Protein AF-A0A2V7KI27-F1 (afdb_monomer_lite)

Radius of gyration: 34.44 Å; chains: 1; bounding box: 76×23×104 Å

Structure (mmCIF, N/CA/C/O backbone):
data_AF-A0A2V7KI27-F1
#
_entry.id   AF-A0A2V7KI27-F1
#
loop_
_atom_site.group_PDB
_atom_site.id
_atom_site.type_symbol
_atom_site.label_atom_id
_atom_site.label_alt_id
_atom_site.label_comp_id
_atom_site.label_asym_id
_atom_site.label_entity_id
_atom_site.label_seq_id
_atom_site.pdbx_PDB_ins_code
_atom_site.Cartn_x
_atom_site.Cartn_y
_atom_site.Cartn_z
_atom_site.occupancy
_atom_site.B_iso_or_equiv
_atom_site.auth_seq_id
_atom_site.auth_comp_id
_atom_site.auth_asym_id
_atom_site.auth_atom_id
_atom_site.pdbx_PDB_model_num
ATOM 1 N N . TRP A 1 1 ? -15.528 2.387 11.295 1.00 66.75 1 TRP A N 1
ATOM 2 C CA . TRP A 1 1 ? -14.205 1.729 11.313 1.00 66.75 1 TRP A CA 1
ATOM 3 C C . TRP A 1 1 ? -13.891 1.011 10.001 1.00 66.75 1 TRP A C 1
ATOM 5 O O . TRP A 1 1 ? -12.980 1.435 9.301 1.00 66.75 1 TRP A O 1
ATOM 15 N N . GLU A 1 2 ? -14.678 0.011 9.593 1.00 71.31 2 GLU A N 1
ATOM 16 C CA . GLU A 1 2 ? -14.425 -0.770 8.366 1.00 71.31 2 GLU A CA 1
ATOM 17 C C . GLU A 1 2 ? -14.254 0.079 7.100 1.00 71.31 2 GLU A C 1
ATOM 19 O O . GLU A 1 2 ? -13.359 -0.165 6.292 1.00 71.31 2 GLU A O 1
ATOM 24 N N . HIS A 1 3 ? -15.072 1.123 6.935 1.00 73.88 3 HIS A N 1
ATOM 25 C CA . HIS A 1 3 ? -14.919 2.058 5.821 1.00 73.88 3 HIS A CA 1
ATOM 26 C C . HIS A 1 3 ? -13.572 2.792 5.833 1.00 73.88 3 HIS A C 1
ATOM 28 O O . HIS A 1 3 ? -13.009 3.024 4.765 1.00 73.88 3 HIS A O 1
ATOM 34 N N . ALA A 1 4 ? -13.050 3.146 7.011 1.00 68.06 4 ALA A N 1
ATOM 35 C CA . ALA A 1 4 ? -11.758 3.812 7.150 1.00 68.06 4 ALA A CA 1
ATOM 36 C C . ALA A 1 4 ? -10.609 2.855 6.808 1.00 68.06 4 ALA A C 1
ATOM 38 O O . ALA A 1 4 ? -9.759 3.213 5.996 1.00 68.06 4 ALA A O 1
ATOM 39 N N . VAL A 1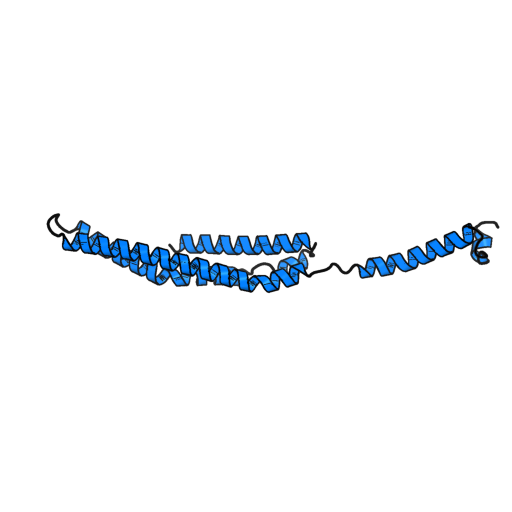 5 ? -10.651 1.620 7.322 1.00 69.06 5 VAL A N 1
ATOM 40 C CA . VAL A 1 5 ? -9.684 0.556 6.996 1.00 69.06 5 VAL A CA 1
ATOM 41 C C . VAL A 1 5 ? -9.681 0.258 5.499 1.00 69.06 5 VAL A C 1
ATOM 43 O O . VAL A 1 5 ? -8.626 0.216 4.874 1.00 69.06 5 VAL A O 1
ATOM 46 N N . ARG A 1 6 ? -10.859 0.131 4.877 1.00 72.75 6 ARG A N 1
ATOM 47 C CA . ARG A 1 6 ? -10.972 -0.116 3.434 1.00 72.75 6 ARG A CA 1
ATOM 48 C C . ARG A 1 6 ? -10.368 1.024 2.612 1.00 72.75 6 ARG A C 1
ATOM 50 O O . ARG A 1 6 ? -9.697 0.776 1.614 1.00 72.75 6 ARG A O 1
ATOM 57 N N . ARG A 1 7 ? -10.582 2.275 3.037 1.00 73.94 7 ARG A N 1
ATOM 58 C CA . ARG A 1 7 ? -10.013 3.461 2.380 1.00 73.94 7 ARG A CA 1
ATOM 59 C C . ARG A 1 7 ? -8.494 3.547 2.584 1.00 73.94 7 ARG A C 1
ATOM 61 O O . ARG A 1 7 ? -7.793 3.938 1.658 1.00 73.94 7 ARG A O 1
ATOM 68 N N . ALA A 1 8 ? -7.992 3.169 3.760 1.00 67.88 8 ALA A N 1
ATOM 69 C CA . ALA A 1 8 ? -6.562 3.093 4.049 1.00 67.88 8 ALA A CA 1
ATOM 70 C C . ALA A 1 8 ? -5.879 1.996 3.218 1.00 67.88 8 ALA A C 1
ATOM 72 O O . ALA A 1 8 ? -4.903 2.284 2.535 1.00 67.88 8 ALA A O 1
ATOM 73 N N . GLY A 1 9 ? -6.449 0.788 3.168 1.00 68.00 9 GLY A N 1
ATOM 74 C CA . GLY A 1 9 ? -5.938 -0.303 2.336 1.00 68.00 9 GLY A CA 1
ATOM 75 C C . GLY A 1 9 ? -5.923 0.031 0.846 1.00 68.00 9 GLY A C 1
ATOM 76 O O . GLY A 1 9 ? -4.953 -0.282 0.162 1.00 68.00 9 GLY A O 1
ATOM 77 N N . ALA A 1 10 ? -6.938 0.749 0.351 1.00 77.38 10 ALA A N 1
ATOM 78 C CA . ALA A 1 10 ? -6.927 1.267 -1.017 1.00 77.38 10 ALA A CA 1
ATOM 79 C C . ALA A 1 10 ? -5.767 2.252 -1.253 1.00 77.38 10 ALA A C 1
ATOM 81 O O . ALA A 1 10 ? -5.048 2.113 -2.235 1.00 77.38 10 ALA A O 1
ATOM 82 N N . ARG A 1 11 ? -5.526 3.194 -0.329 1.00 74.81 11 ARG A N 1
ATOM 83 C CA . ARG A 1 11 ? -4.407 4.148 -0.443 1.00 74.81 11 ARG A CA 1
ATOM 84 C C . ARG A 1 11 ? -3.040 3.471 -0.413 1.00 74.81 11 ARG A C 1
ATOM 86 O O . ARG A 1 11 ? -2.167 3.879 -1.168 1.00 74.81 11 ARG A O 1
ATOM 93 N N . VAL A 1 12 ? -2.855 2.462 0.438 1.00 72.81 12 VAL A N 1
ATOM 94 C CA . VAL A 1 12 ? -1.605 1.686 0.503 1.00 72.81 12 VAL A CA 1
ATOM 95 C C . VAL A 1 12 ? -1.380 0.937 -0.810 1.00 72.81 12 VAL A C 1
ATOM 97 O O . VAL A 1 12 ? -0.301 1.026 -1.388 1.00 72.81 12 VAL A O 1
ATOM 100 N N . ALA A 1 13 ? -2.414 0.274 -1.335 1.00 73.69 13 ALA A N 1
ATOM 101 C CA . ALA A 1 13 ? -2.334 -0.402 -2.626 1.00 73.69 13 ALA A CA 1
ATOM 102 C C . ALA A 1 13 ? -2.009 0.565 -3.779 1.00 73.69 13 ALA A C 1
ATOM 104 O O . ALA A 1 13 ? -1.171 0.255 -4.623 1.00 73.69 13 ALA A O 1
ATOM 105 N N . ASP A 1 14 ? -2.638 1.742 -3.804 1.00 81.88 14 ASP A N 1
ATOM 106 C CA . ASP A 1 14 ? -2.383 2.760 -4.826 1.00 81.88 14 ASP A CA 1
ATOM 107 C C . ASP A 1 14 ? -0.966 3.351 -4.708 1.00 81.88 14 ASP A C 1
ATOM 109 O O . ASP A 1 14 ? -0.329 3.636 -5.724 1.00 81.88 14 ASP A O 1
ATOM 113 N N . ALA A 1 15 ? -0.446 3.510 -3.486 1.00 77.31 15 ALA A N 1
ATOM 114 C CA . ALA A 1 15 ? 0.924 3.958 -3.248 1.00 77.31 15 ALA A CA 1
ATOM 115 C C . ALA A 1 15 ? 1.956 2.936 -3.754 1.00 77.31 15 ALA A C 1
ATOM 117 O O . ALA A 1 15 ? 2.907 3.326 -4.435 1.00 77.31 15 ALA A O 1
ATOM 118 N N . LEU A 1 16 ? 1.732 1.641 -3.502 1.00 73.69 16 LEU A N 1
ATOM 119 C CA . LEU A 1 16 ? 2.579 0.556 -4.011 1.00 73.69 16 LEU A CA 1
ATOM 120 C C . LEU A 1 16 ? 2.547 0.485 -5.547 1.00 73.69 16 LEU A C 1
ATOM 122 O O . LEU A 1 16 ? 3.600 0.466 -6.186 1.00 73.69 16 LEU A O 1
ATOM 126 N N . ASP A 1 17 ? 1.360 0.548 -6.163 1.00 83.69 17 ASP A N 1
ATOM 127 C CA . ASP A 1 17 ? 1.227 0.603 -7.628 1.00 83.69 17 ASP A CA 1
ATOM 128 C C . ASP A 1 17 ? 1.958 1.826 -8.219 1.00 83.69 17 ASP A C 1
ATOM 130 O O . ASP A 1 17 ? 2.570 1.748 -9.295 1.00 83.69 17 ASP A O 1
ATOM 134 N N . ALA A 1 18 ? 1.916 2.972 -7.529 1.00 83.94 18 ALA A N 1
ATOM 135 C CA . ALA A 1 18 ? 2.612 4.186 -7.941 1.00 83.94 18 ALA A CA 1
ATOM 136 C C . ALA A 1 18 ? 4.140 4.046 -7.848 1.00 83.94 18 ALA A C 1
ATOM 138 O O . ALA A 1 18 ? 4.839 4.504 -8.758 1.00 83.94 18 ALA A O 1
ATOM 139 N N . GLU A 1 19 ? 4.656 3.401 -6.801 1.00 79.75 19 GLU A N 1
ATOM 140 C CA . GLU A 1 19 ? 6.084 3.121 -6.617 1.00 79.75 19 GLU A CA 1
ATOM 141 C C . GLU A 1 19 ? 6.601 2.167 -7.702 1.00 79.75 19 GLU A C 1
ATOM 143 O O . GLU A 1 19 ? 7.532 2.518 -8.432 1.00 79.75 19 GLU A O 1
ATOM 148 N N . VAL A 1 20 ? 5.906 1.047 -7.936 1.00 79.06 20 VAL A N 1
ATOM 149 C CA . VAL A 1 20 ? 6.206 0.108 -9.033 1.00 79.06 20 VAL A CA 1
ATOM 150 C C . VAL A 1 20 ? 6.198 0.825 -10.385 1.00 79.06 20 VAL A C 1
ATOM 152 O O . VAL A 1 20 ? 7.118 0.679 -11.196 1.00 79.06 20 VAL A O 1
ATOM 155 N N . THR A 1 21 ? 5.190 1.663 -10.637 1.00 83.88 21 THR A N 1
ATOM 156 C CA . THR A 1 21 ? 5.077 2.419 -11.891 1.00 83.88 21 THR A CA 1
ATOM 157 C C . THR A 1 21 ? 6.197 3.451 -12.051 1.00 83.88 21 THR A C 1
ATOM 159 O O . THR A 1 21 ? 6.668 3.679 -13.172 1.00 83.88 21 THR A O 1
ATOM 162 N N . ARG A 1 22 ? 6.626 4.103 -10.964 1.00 81.56 22 ARG A N 1
ATOM 163 C CA . ARG A 1 22 ? 7.737 5.064 -10.972 1.00 81.56 22 ARG A CA 1
ATOM 164 C C . ARG A 1 22 ? 9.049 4.356 -11.307 1.00 81.56 22 ARG A C 1
ATOM 166 O O . ARG A 1 22 ? 9.721 4.785 -12.248 1.00 81.56 22 ARG A O 1
ATOM 173 N N . THR A 1 23 ? 9.361 3.256 -10.627 1.00 77.12 23 THR A N 1
ATOM 174 C CA . THR A 1 23 ? 10.566 2.449 -10.877 1.00 77.12 23 THR A CA 1
ATOM 175 C C . THR A 1 23 ? 10.581 1.918 -12.310 1.00 77.12 23 THR A C 1
ATOM 177 O O . THR A 1 23 ? 11.562 2.089 -13.033 1.00 77.12 23 THR A O 1
ATOM 180 N N . ALA A 1 24 ? 9.447 1.401 -12.794 1.00 77.62 24 ALA A N 1
ATOM 181 C CA . ALA A 1 24 ? 9.302 0.932 -14.169 1.00 77.62 24 ALA A CA 1
ATOM 182 C C . ALA A 1 24 ? 9.539 2.034 -15.219 1.00 77.62 24 ALA A C 1
ATOM 184 O O . ALA A 1 24 ? 10.123 1.768 -16.271 1.00 77.62 24 ALA A O 1
ATOM 185 N N . ARG A 1 25 ? 9.117 3.282 -14.960 1.00 81.12 25 ARG A N 1
ATOM 186 C CA . ARG A 1 25 ? 9.423 4.419 -15.849 1.00 81.12 25 ARG A CA 1
ATOM 187 C C . ARG A 1 25 ? 10.908 4.756 -15.850 1.00 81.12 25 ARG A C 1
ATOM 189 O O . ARG A 1 25 ? 11.452 5.014 -16.922 1.00 81.12 25 ARG A O 1
ATOM 196 N N . GLN A 1 26 ? 11.549 4.741 -14.683 1.00 80.19 26 GLN A N 1
ATOM 197 C CA . GLN A 1 26 ? 12.970 5.061 -14.542 1.00 80.19 26 GLN A CA 1
ATOM 198 C C . GLN A 1 26 ? 13.845 4.085 -15.330 1.00 80.19 26 GLN A C 1
ATOM 200 O O . GLN A 1 26 ? 14.745 4.512 -16.051 1.00 80.19 26 GLN A O 1
ATOM 205 N N . VAL A 1 27 ? 13.511 2.794 -15.290 1.00 80.75 27 VAL A N 1
ATOM 206 C CA . VAL A 1 27 ? 14.217 1.773 -16.072 1.00 80.75 27 VAL A CA 1
ATOM 207 C C . VAL A 1 27 ? 13.719 1.664 -17.516 1.00 80.75 27 VAL A C 1
ATOM 209 O O . VAL A 1 27 ? 14.290 0.906 -18.279 1.00 80.75 27 VAL A O 1
ATOM 212 N N . ARG A 1 28 ? 12.704 2.432 -17.945 1.00 80.06 28 ARG A N 1
ATOM 213 C CA . ARG A 1 28 ? 12.071 2.348 -19.283 1.00 80.06 28 ARG A CA 1
ATOM 214 C C . ARG A 1 28 ? 11.490 0.961 -19.609 1.00 80.06 28 ARG A C 1
ATOM 216 O O . ARG A 1 28 ? 11.579 0.484 -20.743 1.00 80.06 28 ARG A O 1
ATOM 223 N N . LEU A 1 29 ? 10.855 0.325 -18.627 1.00 77.44 29 LEU A N 1
ATOM 224 C CA . LEU A 1 29 ? 10.245 -0.993 -18.780 1.00 77.44 29 LEU A CA 1
ATOM 225 C C . LEU A 1 29 ? 9.082 -0.969 -19.801 1.00 77.44 29 LEU A C 1
ATOM 227 O O . LEU A 1 29 ? 8.212 -0.092 -19.740 1.00 77.44 29 LEU A O 1
ATOM 231 N N . PRO A 1 30 ? 8.976 -1.960 -20.708 1.00 81.25 30 PRO A N 1
ATOM 232 C CA . PRO A 1 30 ? 7.839 -2.072 -21.618 1.00 81.25 30 PRO A CA 1
ATOM 233 C C . PRO A 1 30 ? 6.498 -2.257 -20.887 1.00 81.25 30 PRO A C 1
ATOM 235 O O . PRO A 1 30 ? 6.371 -3.104 -20.000 1.00 81.25 30 PRO A O 1
ATOM 238 N N . ARG A 1 31 ? 5.444 -1.562 -21.348 1.00 76.81 31 ARG A N 1
ATOM 239 C CA . ARG A 1 31 ? 4.086 -1.595 -20.751 1.00 76.81 31 ARG A CA 1
ATOM 240 C C . ARG A 1 31 ? 3.513 -3.002 -20.545 1.00 76.81 31 ARG A C 1
ATOM 242 O O . ARG A 1 31 ? 2.811 -3.240 -19.568 1.00 76.81 31 ARG A O 1
ATOM 249 N N . ARG A 1 32 ? 3.806 -3.947 -21.447 1.00 78.31 32 ARG A N 1
ATOM 250 C CA . ARG A 1 32 ? 3.336 -5.342 -21.330 1.00 78.31 32 ARG A CA 1
ATOM 251 C C . ARG A 1 32 ? 3.956 -6.082 -20.141 1.00 78.31 32 ARG A C 1
ATOM 253 O O . ARG A 1 32 ? 3.283 -6.926 -19.563 1.00 78.31 32 ARG A O 1
ATOM 260 N N . ARG A 1 33 ? 5.208 -5.771 -19.786 1.00 77.00 33 ARG A N 1
ATOM 261 C CA . ARG A 1 33 ? 5.879 -6.345 -18.610 1.00 77.00 33 ARG A CA 1
ATOM 262 C C . ARG A 1 33 ? 5.421 -5.656 -17.329 1.00 77.00 33 ARG A C 1
ATOM 264 O O . ARG A 1 33 ? 5.121 -6.354 -16.375 1.00 77.00 33 ARG A O 1
ATOM 271 N N . LEU A 1 34 ? 5.233 -4.333 -17.358 1.00 79.38 34 LEU A N 1
ATOM 272 C CA . LEU A 1 34 ? 4.677 -3.578 -16.226 1.00 79.38 34 LEU A CA 1
ATOM 273 C C . LEU A 1 34 ? 3.348 -4.165 -15.728 1.00 79.38 34 LEU A C 1
ATOM 275 O O . LEU A 1 34 ? 3.187 -4.364 -14.535 1.00 79.38 34 LEU A O 1
ATOM 279 N N . ARG A 1 35 ? 2.420 -4.518 -16.632 1.00 77.88 35 ARG A N 1
ATOM 280 C CA . ARG A 1 35 ? 1.114 -5.091 -16.240 1.00 77.88 35 ARG A CA 1
ATOM 281 C C . ARG A 1 35 ? 1.207 -6.384 -15.422 1.00 77.88 35 ARG A C 1
ATOM 283 O O . ARG A 1 35 ? 0.220 -6.729 -14.790 1.00 77.88 35 ARG A O 1
ATOM 290 N N . ARG A 1 36 ? 2.333 -7.104 -15.469 1.00 80.31 36 ARG A N 1
ATOM 291 C CA . ARG A 1 36 ? 2.542 -8.333 -14.689 1.00 80.31 36 ARG A CA 1
ATOM 292 C C . ARG A 1 36 ? 3.031 -8.071 -13.262 1.00 80.31 36 ARG A C 1
ATOM 294 O O . ARG A 1 36 ? 2.937 -8.984 -12.462 1.00 80.31 36 ARG A O 1
ATOM 301 N N . HIS A 1 37 ? 3.524 -6.866 -12.979 1.00 75.94 37 HIS A N 1
ATOM 302 C CA . HIS A 1 37 ? 4.057 -6.466 -11.671 1.00 75.94 37 HIS A CA 1
ATOM 303 C C . HIS A 1 37 ? 3.128 -5.514 -10.902 1.00 75.94 37 HIS A C 1
ATOM 305 O O . HIS A 1 37 ? 3.472 -5.068 -9.817 1.00 75.94 37 HIS A O 1
ATOM 311 N N . LEU A 1 38 ? 1.978 -5.144 -11.477 1.00 80.06 38 LEU A N 1
ATOM 312 C CA . LEU A 1 38 ? 0.970 -4.352 -10.767 1.00 80.06 38 LEU A CA 1
ATOM 313 C C . LEU A 1 38 ? 0.164 -5.248 -9.832 1.00 80.06 38 LEU A C 1
ATOM 315 O O . LEU A 1 38 ? -0.111 -6.400 -10.180 1.00 80.06 38 LEU A O 1
ATOM 319 N N . LEU A 1 39 ? -0.287 -4.689 -8.708 1.00 78.56 39 LEU A N 1
ATOM 320 C CA . LEU A 1 39 ? -1.054 -5.442 -7.725 1.00 78.56 39 LEU A CA 1
ATOM 321 C C . LEU A 1 39 ? -2.378 -5.933 -8.326 1.00 78.56 39 LEU A C 1
ATOM 323 O O . LEU A 1 39 ? -3.196 -5.171 -8.859 1.00 78.56 39 LEU A O 1
ATOM 327 N N . THR A 1 40 ? -2.629 -7.227 -8.184 1.00 82.88 40 THR A N 1
ATOM 328 C CA . THR A 1 40 ? -3.878 -7.879 -8.564 1.00 82.88 40 THR A CA 1
ATOM 329 C C . THR A 1 40 ? -5.013 -7.507 -7.611 1.00 82.88 40 THR A C 1
ATOM 331 O O . THR A 1 40 ? -4.818 -7.148 -6.450 1.00 82.88 40 THR A O 1
ATOM 334 N N . SER A 1 41 ? -6.260 -7.654 -8.071 1.00 77.75 41 SER A N 1
ATOM 335 C CA . SER A 1 41 ? -7.435 -7.395 -7.221 1.00 77.75 41 SER A CA 1
ATOM 336 C C . SER A 1 41 ? -7.498 -8.282 -5.967 1.00 77.75 41 SER A C 1
ATOM 338 O O . SER A 1 41 ? -8.105 -7.891 -4.969 1.00 77.75 41 SER A O 1
ATOM 340 N N . THR A 1 42 ? -6.874 -9.462 -6.018 1.00 77.19 42 THR A N 1
ATOM 341 C CA . THR A 1 42 ? -6.780 -10.397 -4.895 1.00 77.19 42 THR A CA 1
ATOM 342 C C . THR A 1 42 ? -5.778 -9.898 -3.861 1.00 77.19 42 THR A C 1
ATOM 344 O O . THR A 1 42 ? -6.109 -9.866 -2.680 1.00 77.19 42 THR A O 1
ATOM 347 N N . GLU A 1 43 ? -4.606 -9.422 -4.290 1.00 74.75 43 GLU A N 1
ATOM 348 C CA . GLU A 1 43 ? -3.590 -8.841 -3.400 1.00 74.75 43 GLU A CA 1
ATOM 349 C C . GLU A 1 43 ? -4.109 -7.576 -2.715 1.00 74.75 43 GLU A C 1
ATOM 351 O O . GLU A 1 43 ? -4.001 -7.443 -1.499 1.00 74.75 43 GLU A O 1
ATOM 356 N N . LYS A 1 44 ? -4.807 -6.704 -3.454 1.00 78.00 44 LYS A N 1
ATOM 357 C CA . LYS A 1 44 ? -5.461 -5.519 -2.872 1.00 78.00 44 LYS A CA 1
ATOM 358 C C . LYS A 1 44 ? -6.482 -5.888 -1.790 1.00 78.00 44 LYS A C 1
ATOM 360 O O . LYS A 1 44 ? -6.575 -5.217 -0.763 1.00 78.00 44 LYS A O 1
ATOM 365 N N . ARG A 1 45 ? -7.246 -6.969 -1.996 1.00 74.38 45 ARG A N 1
ATOM 366 C CA . ARG A 1 45 ? -8.188 -7.492 -0.992 1.00 74.38 45 ARG A CA 1
ATOM 367 C C . ARG A 1 45 ? -7.479 -8.123 0.205 1.00 74.38 45 ARG A C 1
ATOM 369 O O . ARG A 1 45 ? -7.949 -7.940 1.322 1.00 74.38 45 ARG A O 1
ATOM 376 N N . ALA A 1 46 ? -6.369 -8.823 -0.012 1.00 74.94 46 ALA A N 1
ATOM 377 C CA . ALA A 1 46 ? -5.574 -9.409 1.062 1.00 74.94 46 ALA A CA 1
ATOM 378 C C . ALA A 1 46 ? -4.972 -8.326 1.971 1.00 74.94 46 ALA A C 1
ATOM 380 O O . ALA A 1 46 ? -5.114 -8.420 3.187 1.00 74.94 46 ALA A O 1
ATOM 381 N N . ILE A 1 47 ? -4.409 -7.260 1.390 1.00 67.94 47 ILE A N 1
ATOM 382 C CA . ILE A 1 47 ? -3.911 -6.088 2.128 1.00 67.94 47 ILE A CA 1
ATOM 383 C C . ILE A 1 47 ? -5.036 -5.480 2.976 1.00 67.94 47 ILE A C 1
ATOM 385 O O . ILE A 1 47 ? -4.885 -5.307 4.181 1.00 67.94 47 ILE A O 1
ATOM 389 N N . ALA A 1 48 ? -6.210 -5.233 2.385 1.00 72.38 48 ALA A N 1
ATOM 390 C CA . ALA A 1 48 ? -7.355 -4.699 3.124 1.00 72.38 48 ALA A CA 1
ATOM 391 C C . ALA A 1 48 ? -7.833 -5.623 4.263 1.00 72.38 48 ALA A C 1
ATOM 393 O O . ALA A 1 48 ? -8.256 -5.132 5.308 1.00 72.38 48 ALA A O 1
ATOM 394 N N . ALA A 1 49 ? -7.769 -6.944 4.073 1.00 71.50 49 ALA A N 1
ATOM 395 C CA . ALA A 1 49 ? -8.145 -7.918 5.093 1.00 71.50 49 ALA A CA 1
ATOM 396 C C . ALA A 1 49 ? -7.153 -7.943 6.267 1.00 71.50 49 ALA A C 1
ATOM 398 O O . ALA A 1 49 ? -7.591 -7.936 7.416 1.00 71.50 49 ALA A O 1
ATOM 399 N N . ARG A 1 50 ? -5.838 -7.908 6.005 1.00 69.56 50 ARG A N 1
ATOM 400 C CA . ARG A 1 50 ? -4.805 -7.866 7.059 1.00 69.56 50 ARG A CA 1
ATOM 401 C C . ARG A 1 50 ? -4.861 -6.567 7.856 1.00 69.56 50 ARG A C 1
ATOM 403 O O . ARG A 1 50 ? -4.937 -6.609 9.079 1.00 69.56 50 ARG A O 1
ATOM 410 N N . LEU A 1 51 ? -5.001 -5.434 7.165 1.00 67.25 51 LEU A N 1
ATOM 411 C CA . LEU A 1 51 ? -5.231 -4.125 7.791 1.00 67.25 51 LEU A CA 1
ATOM 412 C C . LEU A 1 51 ? -6.519 -4.100 8.641 1.00 67.25 51 LEU A C 1
ATOM 414 O O . LEU A 1 51 ? -6.628 -3.327 9.589 1.00 67.25 51 LEU A O 1
ATOM 418 N N . GLY A 1 52 ? 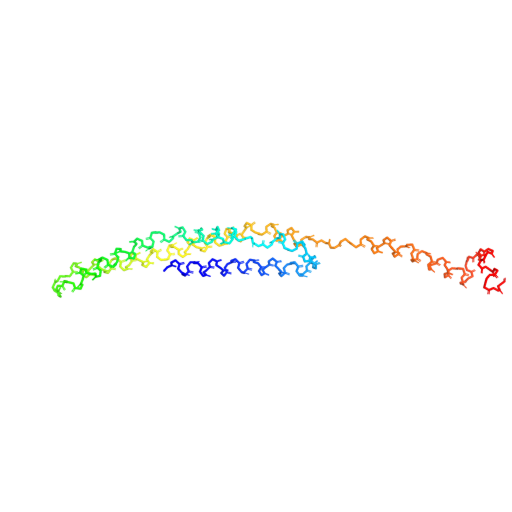-7.507 -4.941 8.316 1.00 68.69 52 GLY A N 1
ATOM 419 C CA . GLY A 1 52 ? -8.745 -5.095 9.084 1.00 68.69 52 GLY A CA 1
ATOM 420 C C . GLY A 1 52 ? -8.659 -6.056 10.267 1.00 68.69 52 GLY A C 1
ATOM 421 O O . GLY A 1 52 ? -9.437 -5.905 11.210 1.00 68.69 52 GLY A O 1
ATOM 422 N N . ALA A 1 53 ? -7.714 -7.000 10.263 1.00 70.94 53 ALA A N 1
ATOM 423 C CA . ALA A 1 53 ? -7.599 -8.038 11.286 1.00 70.94 53 ALA A CA 1
ATOM 424 C C . ALA A 1 53 ? -7.314 -7.461 12.686 1.00 70.94 53 ALA A C 1
ATOM 426 O O . ALA A 1 53 ? -7.871 -7.938 13.674 1.00 70.94 53 ALA A O 1
ATOM 427 N N . GLY A 1 54 ? -6.542 -6.370 12.775 1.00 66.44 54 GLY A N 1
ATOM 428 C CA . GLY A 1 54 ? -6.277 -5.664 14.038 1.00 66.44 54 GLY A CA 1
ATOM 429 C C . GLY A 1 54 ? -7.493 -4.930 14.626 1.00 66.44 54 GLY A C 1
ATOM 430 O O . GLY A 1 54 ? -7.503 -4.566 15.801 1.00 66.44 54 GLY A O 1
ATOM 431 N N . GLY A 1 55 ? -8.550 -4.739 13.833 1.00 69.12 55 GLY A N 1
ATOM 432 C CA . GLY A 1 55 ? -9.724 -3.954 14.203 1.00 69.12 55 GLY A CA 1
ATOM 433 C C . GLY A 1 55 ? -10.737 -4.657 15.103 1.00 69.12 55 GLY A C 1
ATOM 434 O O . GLY A 1 55 ? -11.536 -3.978 15.742 1.00 69.12 55 GLY A O 1
ATOM 435 N N . ALA A 1 56 ? -10.719 -5.990 15.180 1.00 78.94 56 ALA A N 1
ATOM 436 C CA . ALA A 1 56 ? -11.750 -6.751 15.892 1.00 78.94 56 ALA A CA 1
ATOM 437 C C . ALA A 1 56 ? -11.836 -6.373 17.381 1.00 78.94 56 ALA A C 1
ATOM 439 O O . ALA A 1 56 ? -12.921 -6.160 17.916 1.00 78.94 56 ALA A O 1
ATOM 440 N N . THR A 1 57 ? -10.686 -6.209 18.040 1.00 80.38 57 THR A N 1
ATOM 441 C CA . THR A 1 57 ? -10.652 -5.829 19.462 1.00 80.38 57 THR A CA 1
ATOM 442 C C . THR A 1 57 ? -11.022 -4.365 19.711 1.00 80.38 57 THR A C 1
ATOM 444 O O . THR A 1 57 ? -11.479 -4.031 20.801 1.00 80.38 57 THR A O 1
ATOM 447 N N . PHE A 1 58 ? -10.859 -3.497 18.708 1.00 77.88 58 PHE A N 1
ATOM 448 C CA . PHE A 1 58 ? -11.307 -2.107 18.762 1.00 77.88 58 PHE A CA 1
ATOM 449 C C . PHE A 1 58 ? -12.825 -2.000 18.581 1.00 77.88 58 PHE A C 1
ATOM 451 O O . PHE A 1 58 ? -13.469 -1.277 19.333 1.00 77.88 58 PHE A O 1
ATOM 458 N N . VAL A 1 59 ? -13.408 -2.762 17.649 1.00 82.31 59 VAL A N 1
ATOM 459 C CA . VAL A 1 59 ? -14.868 -2.834 17.465 1.00 82.31 59 VAL A CA 1
ATOM 460 C C . VAL A 1 59 ? -15.544 -3.355 18.733 1.00 82.31 59 VAL A C 1
ATOM 462 O O . VAL A 1 59 ? -16.433 -2.691 19.248 1.00 82.31 59 VAL A O 1
ATOM 465 N N . ALA A 1 60 ? -15.034 -4.440 19.324 1.00 85.12 60 ALA A N 1
ATOM 466 C CA . ALA A 1 60 ? -15.562 -4.953 20.590 1.00 85.12 60 ALA A CA 1
ATOM 467 C C . ALA A 1 60 ? -15.484 -3.925 21.741 1.00 85.12 60 ALA A C 1
ATOM 469 O O . ALA A 1 60 ? -16.355 -3.885 22.607 1.00 85.12 60 ALA A O 1
ATOM 470 N N . ALA A 1 61 ? -14.449 -3.075 21.761 1.00 84.25 61 ALA A N 1
ATOM 471 C CA . ALA A 1 61 ? -14.340 -1.996 22.741 1.00 84.25 61 ALA A CA 1
ATOM 472 C C . ALA A 1 61 ? -15.346 -0.860 22.480 1.00 84.25 61 ALA A C 1
ATOM 474 O O . ALA A 1 61 ? -15.847 -0.272 23.436 1.00 84.25 61 ALA A O 1
ATOM 475 N N . LEU A 1 62 ? -15.653 -0.555 21.212 1.00 84.31 62 LEU A N 1
ATOM 476 C CA . LEU A 1 62 ? -16.698 0.408 20.849 1.00 84.31 62 LEU A CA 1
ATOM 477 C C . LEU A 1 62 ? -18.086 -0.089 21.263 1.00 84.31 62 LEU A C 1
ATOM 479 O O . LEU A 1 62 ? -18.831 0.685 21.856 1.00 84.31 62 LEU A O 1
ATOM 483 N N . ASP A 1 63 ? -18.390 -1.368 21.039 1.00 89.31 63 ASP A N 1
ATOM 484 C CA . ASP A 1 63 ? -19.661 -1.973 21.459 1.00 89.31 63 ASP A CA 1
ATOM 485 C C . ASP A 1 63 ? -19.825 -1.903 22.990 1.00 89.31 63 ASP A C 1
ATOM 487 O O . ASP A 1 63 ? -20.888 -1.562 23.511 1.00 89.31 63 ASP A O 1
ATOM 491 N N . ALA A 1 64 ? -18.742 -2.158 23.735 1.00 88.25 64 ALA A N 1
ATOM 492 C CA . ALA A 1 64 ? -18.729 -2.024 25.191 1.00 88.25 64 ALA A CA 1
ATOM 493 C C . ALA A 1 64 ? -18.929 -0.568 25.656 1.00 88.25 64 ALA A C 1
ATOM 495 O O . ALA A 1 64 ? -19.628 -0.327 26.642 1.00 88.25 64 ALA A O 1
ATOM 496 N N . LEU A 1 65 ? -18.346 0.406 24.947 1.00 88.75 65 LEU A N 1
ATOM 497 C CA . LEU A 1 65 ? -18.562 1.830 25.213 1.00 88.75 65 LEU A CA 1
ATOM 498 C C . LEU A 1 65 ? -20.009 2.246 24.936 1.00 88.75 65 LEU A C 1
ATOM 500 O O . LEU A 1 65 ? -20.572 2.998 25.727 1.00 88.75 65 LEU A O 1
ATOM 504 N N . GLU A 1 66 ? -20.617 1.759 23.856 1.00 87.62 66 GLU A N 1
ATOM 505 C CA . GLU A 1 66 ? -22.020 2.028 23.528 1.00 87.62 66 GLU A CA 1
ATOM 506 C C . GLU A 1 66 ? -22.960 1.462 24.602 1.00 87.62 66 GLU A C 1
ATOM 508 O O . GLU A 1 66 ? -23.833 2.174 25.102 1.00 87.62 66 GLU A O 1
ATOM 513 N N . ALA A 1 67 ? -22.709 0.234 25.064 1.00 88.19 67 ALA A N 1
ATOM 514 C CA . ALA A 1 67 ? -23.455 -0.368 26.167 1.00 88.19 67 ALA A CA 1
ATOM 515 C C . ALA A 1 67 ? -23.297 0.401 27.495 1.00 88.19 67 ALA A C 1
ATOM 517 O O . ALA A 1 67 ? -24.250 0.502 28.271 1.00 88.19 67 ALA A O 1
ATOM 518 N N . ALA A 1 68 ? -22.106 0.938 27.780 1.00 86.75 68 ALA A N 1
ATOM 519 C CA . ALA A 1 68 ? -21.871 1.776 28.958 1.00 86.75 68 ALA A CA 1
ATOM 520 C C . ALA A 1 68 ? -22.531 3.160 28.821 1.00 86.75 68 ALA A C 1
ATOM 522 O O . ALA A 1 68 ? -23.092 3.674 29.785 1.00 86.75 68 ALA A O 1
ATOM 523 N N . ALA A 1 69 ? -22.519 3.745 27.620 1.00 83.44 69 ALA A N 1
ATOM 524 C CA . ALA A 1 69 ? -23.167 5.022 27.338 1.00 83.44 69 ALA A CA 1
ATOM 525 C C . ALA A 1 69 ? -24.690 4.937 27.509 1.00 83.44 69 ALA A C 1
ATOM 527 O O . ALA A 1 69 ? -25.268 5.821 28.134 1.00 83.44 69 ALA A O 1
ATOM 528 N N . GLY A 1 70 ? -25.327 3.856 27.039 1.00 86.12 70 GLY A N 1
ATOM 529 C CA . GLY A 1 70 ? -26.758 3.621 27.266 1.00 86.12 70 GLY A CA 1
ATOM 530 C C . GLY A 1 70 ? -27.113 3.596 28.755 1.00 86.12 70 GLY A C 1
ATOM 531 O O . GLY A 1 70 ? -28.056 4.252 29.182 1.00 86.12 70 GLY A O 1
ATOM 532 N N . ARG A 1 71 ? -26.280 2.945 29.574 1.00 82.19 71 ARG A N 1
ATOM 533 C CA . ARG A 1 71 ? -26.475 2.892 31.030 1.00 82.19 71 ARG A CA 1
ATOM 534 C C . ARG A 1 71 ? -26.282 4.238 31.725 1.00 82.19 71 ARG A C 1
ATOM 536 O O . ARG A 1 71 ? -26.971 4.501 32.697 1.00 82.19 71 ARG A O 1
ATOM 543 N N . VAL A 1 72 ? -25.396 5.103 31.228 1.00 85.31 72 VAL A N 1
ATOM 544 C CA . VAL A 1 72 ? -25.249 6.478 31.743 1.00 85.31 72 VAL A CA 1
ATOM 545 C C . VAL A 1 72 ? -26.447 7.357 31.391 1.00 85.31 72 VAL A C 1
ATOM 547 O O . VAL A 1 72 ? -26.808 8.219 32.185 1.00 85.31 72 VAL A O 1
ATOM 550 N N . VAL A 1 73 ? -27.067 7.152 30.225 1.00 83.25 73 VAL A N 1
ATOM 551 C CA . VAL A 1 73 ? -28.260 7.909 29.805 1.00 83.25 73 VAL A CA 1
ATOM 552 C C . VAL A 1 73 ? -29.458 7.615 30.712 1.00 83.25 73 VAL A C 1
ATOM 554 O O . VAL A 1 73 ? -30.205 8.535 31.038 1.00 83.25 73 VAL A O 1
ATOM 557 N N . ASP A 1 74 ? -29.605 6.363 31.148 1.00 81.94 74 ASP A N 1
ATOM 558 C CA . ASP A 1 74 ? -30.685 5.936 32.046 1.00 81.94 74 ASP A CA 1
ATOM 559 C C . ASP A 1 74 ? -30.381 6.201 33.537 1.00 81.94 74 ASP A C 1
ATOM 561 O O . ASP A 1 74 ? -31.284 6.163 34.376 1.00 81.94 74 ASP A O 1
ATOM 565 N N . ALA A 1 75 ? -29.120 6.484 33.876 1.00 76.75 75 ALA A N 1
ATOM 566 C CA . ALA A 1 75 ? -28.650 6.684 35.243 1.00 76.75 75 ALA A CA 1
ATOM 567 C C . ALA A 1 75 ? -28.940 8.099 35.772 1.00 76.75 75 ALA A C 1
ATOM 569 O O . ALA A 1 75 ? -28.772 9.107 35.081 1.00 76.75 75 ALA A O 1
ATOM 570 N N . SER A 1 76 ? -29.305 8.208 37.054 1.00 70.12 76 SER A N 1
ATOM 571 C CA . SER A 1 76 ? -29.420 9.522 37.704 1.00 70.12 76 SER A CA 1
ATOM 572 C C . SER A 1 76 ? -28.038 10.121 38.018 1.00 70.12 76 SER A C 1
ATOM 574 O O . SER A 1 76 ? -27.056 9.403 38.180 1.00 70.12 76 SER A O 1
ATOM 576 N N . VAL A 1 77 ? -27.947 11.447 38.196 1.00 66.50 77 VAL A N 1
ATOM 577 C CA . VAL A 1 77 ? -26.694 12.173 38.537 1.00 66.50 77 VAL A CA 1
ATOM 578 C C . VAL A 1 77 ? -25.998 11.639 39.810 1.00 66.50 77 VAL A C 1
ATOM 580 O O . VAL A 1 77 ? -24.808 11.879 40.022 1.00 66.50 77 VAL A O 1
ATOM 583 N N . LEU A 1 78 ? -26.714 10.901 40.664 1.00 68.25 78 LEU A N 1
ATOM 584 C CA . LEU A 1 78 ? -26.171 10.280 41.876 1.00 68.25 78 LEU A CA 1
ATOM 585 C C . LEU A 1 78 ? -25.472 8.934 41.613 1.00 68.25 78 LEU A C 1
ATOM 587 O O . LEU A 1 78 ? -24.668 8.499 42.438 1.00 68.25 78 LEU A O 1
ATOM 591 N N . GLU A 1 79 ? -25.711 8.303 40.464 1.00 74.56 79 GLU A N 1
ATOM 592 C CA . GLU A 1 79 ? -25.113 7.026 40.064 1.00 74.56 79 GLU A CA 1
ATOM 593 C C . GLU A 1 79 ? -23.740 7.252 39.417 1.00 74.56 79 GLU A C 1
ATOM 595 O O . GLU A 1 79 ? -23.530 7.184 38.200 1.00 74.56 79 GLU A O 1
ATOM 600 N N . LYS A 1 80 ? -22.767 7.551 40.283 1.00 81.69 80 LYS A N 1
ATOM 601 C CA . LYS A 1 80 ? -21.371 7.807 39.899 1.00 81.69 80 LYS A CA 1
ATOM 602 C C . LYS A 1 80 ? -20.678 6.585 39.294 1.00 81.69 80 LYS A C 1
ATOM 604 O O . LYS A 1 80 ? -19.772 6.760 38.482 1.00 81.69 80 LYS A O 1
ATOM 609 N N . ASP A 1 81 ? -21.114 5.378 39.645 1.00 85.12 81 ASP A N 1
ATOM 610 C CA . ASP A 1 81 ? -20.525 4.134 39.142 1.00 85.12 81 ASP A CA 1
ATOM 611 C C . ASP A 1 81 ? -20.769 3.960 37.637 1.00 85.12 81 ASP A C 1
ATOM 613 O O . ASP A 1 81 ? -19.841 3.619 36.905 1.00 85.12 81 ASP A O 1
ATOM 617 N N . ALA A 1 82 ? -21.964 4.315 37.144 1.00 81.81 82 ALA A N 1
ATOM 618 C CA . ALA A 1 82 ? -22.275 4.292 35.713 1.00 81.81 82 ALA A CA 1
ATOM 619 C C . ALA A 1 82 ? -21.372 5.260 34.927 1.00 81.81 82 ALA A C 1
ATOM 621 O O . ALA A 1 82 ? -20.823 4.917 33.878 1.00 81.81 82 ALA A O 1
ATOM 622 N N . HIS A 1 83 ? -21.149 6.459 35.473 1.00 83.25 83 HIS A N 1
ATOM 623 C CA . HIS A 1 83 ? -20.250 7.449 34.879 1.00 83.25 83 HIS A CA 1
ATOM 624 C C . HIS A 1 83 ? -18.786 6.982 34.890 1.00 83.25 83 HIS A C 1
ATOM 626 O O . HIS A 1 83 ? -18.063 7.206 33.916 1.00 83.25 83 HIS A O 1
ATOM 632 N N . ALA A 1 84 ? -18.339 6.324 35.964 1.00 87.81 84 ALA A N 1
ATOM 633 C CA . ALA A 1 84 ? -16.990 5.770 36.063 1.00 87.81 84 ALA A CA 1
ATOM 634 C C . ALA A 1 84 ? -16.761 4.638 35.050 1.00 87.81 84 ALA A C 1
ATOM 636 O O . ALA A 1 84 ? -15.718 4.600 34.393 1.00 87.81 84 ALA A O 1
ATOM 637 N N . GLU A 1 85 ? -17.748 3.760 34.871 1.00 86.38 85 GLU A N 1
ATOM 638 C CA . GLU A 1 85 ? -17.686 2.670 33.899 1.00 86.38 85 GLU A CA 1
ATOM 639 C C . GLU A 1 85 ? -17.637 3.189 32.457 1.00 86.38 85 GLU A C 1
ATOM 641 O O . GLU A 1 85 ? -16.816 2.732 31.661 1.00 86.38 85 GLU A O 1
ATOM 646 N N . TRP A 1 86 ? -18.435 4.209 32.130 1.00 87.00 86 TRP A N 1
ATOM 647 C CA . TRP A 1 86 ? -18.368 4.874 30.828 1.00 87.00 86 TRP A CA 1
ATOM 648 C C . TRP A 1 86 ? -17.005 5.528 30.569 1.00 87.00 86 TRP A C 1
ATOM 650 O O . TRP A 1 86 ? -16.444 5.383 29.480 1.00 87.00 86 TRP A O 1
ATOM 660 N N . GLN A 1 87 ? -16.417 6.193 31.570 1.00 89.00 87 GLN A N 1
ATOM 661 C CA . GLN A 1 87 ? -15.071 6.755 31.432 1.00 89.00 87 GLN A CA 1
ATOM 662 C C . GLN A 1 87 ? -14.005 5.679 31.206 1.00 89.00 87 GLN A C 1
ATOM 664 O O . GLN A 1 87 ? -13.095 5.883 30.398 1.00 89.00 87 GLN A O 1
ATOM 669 N N . GLU A 1 88 ? -14.091 4.540 31.893 1.00 91.25 88 GLU A N 1
ATOM 670 C CA . GLU A 1 88 ? -13.125 3.458 31.699 1.00 91.25 88 GLU A CA 1
ATOM 671 C C . GLU A 1 88 ? -13.302 2.760 30.348 1.00 91.25 88 GLU A C 1
ATOM 673 O O . GLU A 1 88 ? -12.308 2.451 29.680 1.00 91.25 88 GLU A O 1
ATOM 678 N N . ALA A 1 89 ? -14.543 2.602 29.882 1.00 82.50 89 ALA A N 1
ATOM 679 C CA . ALA A 1 89 ? -14.824 2.138 28.530 1.00 82.50 89 ALA A CA 1
ATOM 680 C C . ALA A 1 89 ? -14.214 3.088 27.483 1.00 82.50 89 ALA A C 1
ATOM 682 O O . ALA A 1 89 ? -13.557 2.635 26.544 1.00 82.50 89 ALA A O 1
ATOM 683 N N . LEU A 1 90 ? -14.315 4.407 27.686 1.00 81.25 90 LEU A N 1
ATOM 684 C CA . LEU A 1 90 ? -13.740 5.406 26.782 1.00 81.25 90 LEU A CA 1
ATOM 685 C C . LEU A 1 90 ? -12.204 5.350 26.756 1.00 81.25 90 LEU A C 1
ATOM 687 O O . LEU A 1 90 ? -11.601 5.364 25.680 1.00 81.25 90 LEU A O 1
ATOM 691 N N . ARG A 1 91 ? -11.552 5.209 27.919 1.00 90.56 91 ARG A N 1
ATOM 692 C CA . ARG A 1 91 ? -10.094 4.988 27.983 1.00 90.56 91 ARG A CA 1
ATOM 693 C C . ARG A 1 91 ? -9.690 3.686 27.298 1.00 90.56 91 ARG A C 1
ATOM 695 O O . ARG A 1 91 ? -8.666 3.647 26.619 1.00 90.56 91 ARG A O 1
ATOM 702 N N . THR A 1 92 ? -10.482 2.631 27.457 1.00 86.62 92 THR A N 1
ATOM 703 C CA . THR A 1 92 ? -10.228 1.334 26.822 1.00 86.62 92 THR A CA 1
ATOM 704 C C . THR A 1 92 ? -10.306 1.440 25.302 1.00 86.62 92 THR A C 1
ATOM 706 O O . THR A 1 92 ? -9.395 0.973 24.621 1.00 86.62 92 THR A O 1
ATOM 709 N N . VAL A 1 93 ? -11.322 2.119 24.763 1.00 77.00 93 VAL A N 1
ATOM 710 C CA . VAL A 1 93 ? -11.441 2.405 23.325 1.00 77.00 93 VAL A CA 1
ATOM 711 C C . VAL A 1 93 ? -10.224 3.171 22.810 1.00 77.00 93 VAL A C 1
ATOM 713 O O . VAL A 1 93 ? -9.657 2.779 21.792 1.00 77.00 93 VAL A O 1
ATOM 716 N N . ALA A 1 94 ? -9.777 4.210 23.522 1.00 75.50 94 ALA A N 1
ATOM 717 C CA . ALA A 1 94 ? -8.598 4.984 23.131 1.00 75.50 94 ALA A CA 1
ATOM 718 C C . ALA A 1 94 ? -7.327 4.114 23.062 1.00 75.50 94 ALA A C 1
ATOM 720 O O . ALA A 1 94 ? -6.638 4.115 22.044 1.00 75.50 94 ALA A O 1
ATOM 721 N N . ARG A 1 95 ? -7.066 3.293 24.092 1.00 83.88 95 ARG A N 1
ATOM 722 C CA . ARG A 1 95 ? -5.922 2.358 24.106 1.00 83.88 95 ARG A CA 1
ATOM 723 C C . ARG A 1 95 ? -6.000 1.334 22.967 1.00 83.88 95 ARG A C 1
ATOM 725 O O . ARG A 1 95 ? -4.987 0.983 22.369 1.00 83.88 95 ARG A O 1
ATOM 732 N N . ARG A 1 96 ? -7.201 0.833 22.656 1.00 80.81 96 ARG A N 1
ATOM 733 C CA . ARG A 1 96 ? -7.414 -0.151 21.580 1.00 80.81 96 ARG A CA 1
ATOM 734 C C . ARG A 1 96 ? -7.277 0.459 20.192 1.00 80.81 96 ARG A C 1
ATOM 736 O O . ARG A 1 96 ? -6.783 -0.221 19.299 1.00 80.81 96 ARG A O 1
ATOM 743 N N . LEU A 1 97 ? -7.668 1.720 20.020 1.00 74.94 97 LEU A N 1
ATOM 744 C CA . LEU A 1 97 ? -7.436 2.467 18.788 1.00 74.94 97 LEU A CA 1
ATOM 745 C C . LEU A 1 97 ? -5.938 2.606 18.511 1.00 74.94 97 LEU A C 1
ATOM 747 O O . LEU A 1 97 ? -5.497 2.327 17.402 1.00 74.94 97 LEU A O 1
ATOM 751 N N . GLU A 1 98 ? -5.167 3.003 19.522 1.00 78.38 98 GLU A N 1
ATOM 752 C CA . GLU A 1 98 ? -3.717 3.161 19.411 1.00 78.38 98 GLU A CA 1
ATOM 753 C C . GLU A 1 98 ? -3.024 1.828 19.102 1.00 78.38 98 GLU A C 1
ATOM 755 O O . GLU A 1 98 ?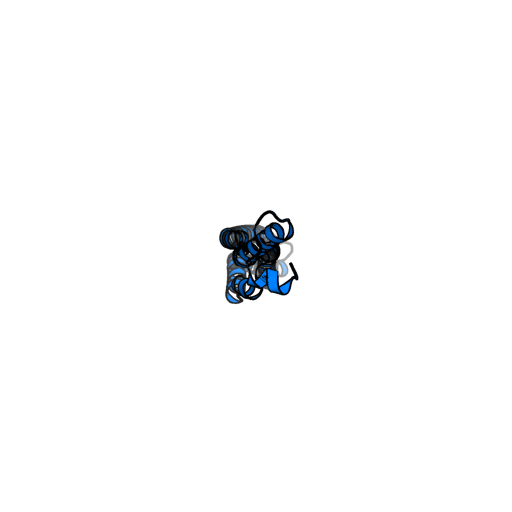 -2.231 1.744 18.169 1.00 78.38 98 GLU A O 1
ATOM 760 N N . ALA A 1 99 ? -3.397 0.749 19.796 1.00 78.62 99 ALA A N 1
ATOM 761 C CA . ALA A 1 99 ? -2.872 -0.586 19.506 1.00 78.62 99 ALA A CA 1
ATOM 762 C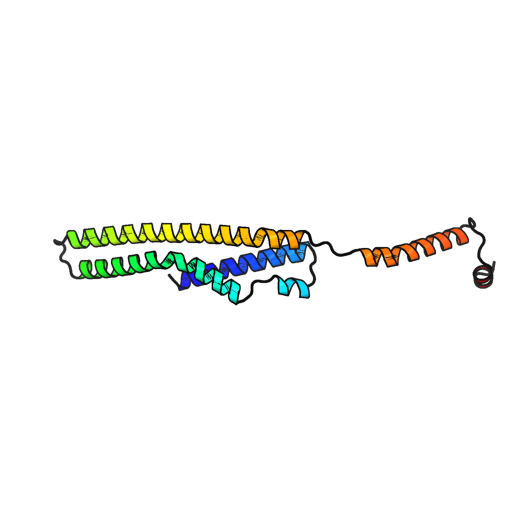 C . ALA A 1 99 ? -3.208 -1.056 18.078 1.00 78.62 99 ALA A C 1
ATOM 764 O O . ALA A 1 99 ? -2.350 -1.599 17.384 1.00 78.62 99 ALA A O 1
ATOM 765 N N . ALA A 1 100 ? -4.444 -0.828 17.621 1.00 70.69 100 ALA A N 1
ATOM 766 C CA . ALA A 1 100 ? -4.853 -1.158 16.258 1.00 70.69 100 ALA A CA 1
ATOM 767 C C . ALA A 1 100 ? -4.102 -0.316 15.214 1.00 70.69 100 ALA A C 1
ATOM 769 O O . ALA A 1 100 ? -3.788 -0.821 14.139 1.00 70.69 100 ALA A O 1
ATOM 770 N N . TRP A 1 101 ? -3.789 0.943 15.531 1.00 72.69 101 TRP A N 1
ATOM 771 C CA . TRP A 1 101 ? -2.987 1.818 14.680 1.00 72.69 101 TRP A CA 1
ATOM 772 C C . TRP A 1 101 ? -1.528 1.351 14.572 1.00 72.69 101 TRP A C 1
ATOM 774 O O . TRP A 1 101 ? -1.012 1.240 13.465 1.00 72.69 101 TRP A O 1
ATOM 784 N N . LEU A 1 102 ? -0.884 0.995 15.685 1.00 80.12 102 LEU A N 1
ATOM 785 C CA . LEU A 1 102 ? 0.492 0.478 15.680 1.00 80.12 102 LEU A CA 1
ATOM 786 C C . LEU A 1 102 ? 0.613 -0.861 14.936 1.00 80.12 102 LEU A C 1
ATOM 788 O O . LEU A 1 102 ? 1.575 -1.090 14.202 1.00 80.12 102 LEU A O 1
ATOM 792 N N . ALA A 1 103 ? -0.383 -1.739 15.083 1.00 74.62 103 ALA A N 1
ATOM 793 C CA . ALA A 1 103 ? -0.446 -2.987 14.325 1.00 74.62 103 ALA A CA 1
ATOM 794 C C . ALA A 1 103 ? -0.601 -2.729 12.815 1.00 74.62 103 ALA A C 1
ATOM 796 O O . ALA A 1 103 ? 0.016 -3.416 12.005 1.00 74.62 103 ALA A O 1
ATOM 797 N N . LEU A 1 104 ? -1.391 -1.716 12.438 1.00 69.56 104 LEU A N 1
ATOM 798 C CA . LEU A 1 104 ? -1.552 -1.284 11.050 1.00 69.56 104 LEU A CA 1
ATOM 799 C C . LEU A 1 104 ? -0.223 -0.802 10.452 1.00 69.56 104 LEU A C 1
ATOM 801 O O . LEU A 1 104 ? 0.106 -1.173 9.331 1.00 69.56 104 LEU A O 1
ATOM 805 N N . GLU A 1 105 ? 0.517 0.027 11.188 1.00 74.19 105 GLU A N 1
ATOM 806 C CA . GLU A 1 105 ? 1.814 0.567 10.765 1.00 74.19 105 GLU A CA 1
ATOM 807 C C . GLU A 1 105 ? 2.846 -0.550 10.576 1.00 74.19 105 GLU A C 1
ATOM 809 O O . GLU A 1 105 ? 3.480 -0.629 9.526 1.00 74.19 105 GLU A O 1
ATOM 814 N N . THR A 1 106 ? 2.906 -1.484 11.528 1.00 78.38 106 THR A N 1
ATOM 815 C CA . THR A 1 106 ? 3.778 -2.666 11.447 1.00 78.38 106 THR A CA 1
ATOM 816 C C . THR A 1 106 ? 3.480 -3.504 10.201 1.00 78.38 106 THR A C 1
ATOM 818 O O . THR A 1 106 ? 4.388 -3.838 9.447 1.00 78.38 106 THR A O 1
ATOM 821 N N . GLU A 1 107 ? 2.206 -3.801 9.933 1.00 73.31 107 GLU A N 1
ATOM 822 C CA . GLU A 1 107 ? 1.810 -4.585 8.757 1.00 73.31 107 GLU A CA 1
ATOM 823 C C . GLU A 1 107 ? 2.131 -3.850 7.442 1.00 73.31 107 GLU A C 1
ATOM 825 O O . GLU A 1 107 ? 2.508 -4.477 6.452 1.00 73.31 107 GLU A O 1
ATOM 830 N N . VAL A 1 108 ? 2.008 -2.517 7.409 1.00 71.50 108 VAL A N 1
ATOM 831 C CA . VAL A 1 108 ? 2.391 -1.709 6.238 1.00 71.50 108 VAL A CA 1
ATOM 832 C C . VAL A 1 108 ? 3.897 -1.782 5.993 1.00 71.50 108 VAL A C 1
ATOM 834 O O . VAL A 1 108 ? 4.308 -1.946 4.843 1.00 71.50 108 VAL A O 1
ATOM 837 N N . ASP A 1 109 ? 4.709 -1.693 7.044 1.00 77.31 109 ASP A N 1
ATOM 838 C CA . ASP A 1 109 ? 6.164 -1.813 6.941 1.00 77.31 109 ASP A CA 1
ATOM 839 C C . ASP A 1 109 ? 6.593 -3.218 6.505 1.00 77.31 109 ASP A C 1
ATOM 841 O O . ASP A 1 109 ? 7.462 -3.358 5.641 1.00 77.31 109 ASP A O 1
ATOM 845 N N . GLU A 1 110 ? 5.945 -4.262 7.023 1.00 78.19 110 GLU A N 1
ATOM 846 C CA . GLU A 1 110 ? 6.177 -5.645 6.601 1.00 78.19 110 GLU A CA 1
ATOM 847 C C . GLU A 1 110 ? 5.785 -5.880 5.139 1.00 78.19 110 GLU A C 1
ATOM 849 O O . GLU A 1 110 ? 6.531 -6.512 4.382 1.00 78.19 110 GLU A O 1
ATOM 854 N N . GLU A 1 111 ? 4.634 -5.357 4.708 1.00 71.75 111 GLU A N 1
ATOM 855 C CA . GLU A 1 111 ? 4.207 -5.460 3.316 1.00 71.75 111 GLU A CA 1
ATOM 856 C C . GLU A 1 111 ? 5.197 -4.711 2.418 1.00 71.75 111 GLU A C 1
ATOM 858 O O . GLU A 1 111 ? 5.664 -5.265 1.424 1.00 71.75 111 GLU A O 1
ATOM 863 N N . ARG A 1 112 ? 5.623 -3.502 2.801 1.00 74.19 112 ARG A N 1
ATOM 864 C CA . ARG A 1 112 ? 6.639 -2.749 2.060 1.00 74.19 112 ARG A CA 1
ATOM 865 C C . ARG A 1 112 ? 7.956 -3.517 1.958 1.00 74.19 112 ARG A C 1
ATOM 867 O O . ARG A 1 112 ? 8.499 -3.629 0.862 1.00 74.19 112 ARG A O 1
ATOM 874 N N . ALA A 1 113 ? 8.432 -4.100 3.059 1.00 80.75 113 ALA A N 1
ATOM 875 C CA . ALA A 1 113 ? 9.643 -4.917 3.083 1.00 80.75 113 ALA A CA 1
ATOM 876 C C . ALA A 1 113 ? 9.543 -6.145 2.162 1.00 80.75 113 ALA A C 1
ATOM 878 O O . ALA A 1 113 ? 10.530 -6.519 1.526 1.00 80.75 113 ALA A O 1
ATOM 879 N N . ARG A 1 114 ? 8.351 -6.744 2.040 1.00 79.12 114 ARG A N 1
ATOM 880 C CA . ARG A 1 114 ? 8.092 -7.865 1.124 1.00 79.12 114 ARG A CA 1
ATOM 881 C C . ARG A 1 114 ? 8.187 -7.456 -0.346 1.00 79.12 114 ARG A C 1
ATOM 883 O O . ARG A 1 114 ? 8.662 -8.249 -1.156 1.00 79.12 114 ARG A O 1
ATOM 890 N N . TRP A 1 115 ? 7.760 -6.241 -0.685 1.00 75.50 115 TRP A N 1
ATOM 891 C CA . TRP A 1 115 ? 7.810 -5.720 -2.054 1.00 75.50 115 TRP A CA 1
ATOM 892 C C . TRP A 1 115 ? 9.190 -5.173 -2.451 1.00 75.50 115 TRP A C 1
ATOM 894 O O . TRP A 1 115 ? 9.507 -5.162 -3.640 1.00 75.50 115 TRP A O 1
ATOM 904 N N . THR A 1 116 ? 10.044 -4.795 -1.492 1.00 81.06 116 THR A N 1
ATOM 905 C CA . THR A 1 116 ? 11.425 -4.332 -1.734 1.00 81.06 116 THR A CA 1
ATOM 906 C C . THR A 1 116 ? 12.225 -5.213 -2.707 1.00 81.06 116 THR A C 1
ATOM 908 O O . THR A 1 116 ? 12.689 -4.678 -3.712 1.00 81.06 116 THR A O 1
ATOM 911 N N . PRO A 1 117 ? 12.363 -6.543 -2.515 1.00 81.81 117 PRO A N 1
ATOM 912 C CA . PRO A 1 117 ? 13.146 -7.377 -3.431 1.00 81.81 117 PRO A CA 1
ATOM 913 C C . PRO A 1 117 ? 12.577 -7.419 -4.857 1.00 81.81 117 PRO A C 1
ATOM 915 O O . PRO A 1 117 ? 13.336 -7.526 -5.821 1.00 81.81 117 PRO A O 1
ATOM 918 N N . GLU A 1 118 ? 11.255 -7.318 -5.023 1.00 79.75 118 GLU A N 1
ATOM 919 C CA . GLU A 1 118 ? 10.635 -7.277 -6.350 1.00 79.75 118 GLU A CA 1
ATOM 920 C C . GLU A 1 118 ? 10.871 -5.923 -7.037 1.00 79.75 118 GLU A C 1
ATOM 922 O O . GLU A 1 118 ? 11.191 -5.875 -8.229 1.00 79.75 118 GLU A O 1
ATOM 927 N N . ILE A 1 119 ? 10.802 -4.828 -6.274 1.00 77.44 119 ILE A N 1
ATOM 928 C CA . ILE A 1 119 ? 11.151 -3.482 -6.742 1.00 77.44 119 ILE A CA 1
ATOM 929 C C . ILE A 1 119 ? 12.638 -3.409 -7.118 1.00 77.44 119 ILE A C 1
ATOM 931 O O . ILE A 1 119 ? 12.966 -2.848 -8.164 1.00 77.44 119 ILE A O 1
ATOM 935 N N . ASP A 1 120 ? 13.528 -4.022 -6.338 1.00 82.31 120 ASP A N 1
ATOM 936 C CA . ASP A 1 120 ? 14.967 -4.075 -6.616 1.00 82.31 120 ASP A CA 1
ATOM 937 C C . ASP A 1 120 ? 15.276 -4.894 -7.876 1.00 82.31 120 ASP A C 1
ATOM 939 O O . ASP A 1 120 ? 16.077 -4.478 -8.716 1.00 82.31 120 ASP A O 1
ATOM 943 N N . ALA A 1 121 ? 14.597 -6.028 -8.072 1.00 81.19 121 ALA A N 1
ATOM 944 C CA . ALA A 1 121 ? 14.715 -6.822 -9.295 1.00 81.19 121 ALA A CA 1
ATOM 945 C C . ALA A 1 121 ? 14.241 -6.041 -10.536 1.00 81.19 121 ALA A C 1
ATOM 947 O O . ALA A 1 121 ? 14.860 -6.112 -11.602 1.00 81.19 121 ALA A O 1
ATOM 948 N N . LEU A 1 122 ? 13.168 -5.255 -10.394 1.00 77.69 122 LEU A N 1
ATOM 949 C CA . LEU A 1 122 ? 12.700 -4.311 -11.411 1.00 77.69 122 LEU A CA 1
ATOM 950 C C . LEU A 1 122 ? 13.720 -3.195 -11.667 1.00 77.69 122 LEU A C 1
ATOM 952 O O . LEU A 1 122 ? 13.974 -2.864 -12.825 1.00 77.69 122 LEU A O 1
ATOM 956 N N . ALA A 1 123 ? 14.321 -2.632 -10.618 1.00 76.56 123 ALA A N 1
ATOM 957 C CA . ALA A 1 123 ? 15.333 -1.582 -10.711 1.00 76.56 123 ALA A CA 1
ATOM 958 C C . ALA A 1 123 ? 16.630 -2.074 -11.374 1.00 76.56 123 ALA A C 1
ATOM 960 O O . ALA A 1 123 ? 17.278 -1.329 -12.110 1.00 76.56 123 ALA A O 1
ATOM 961 N N . ALA A 1 124 ? 16.983 -3.346 -11.178 1.00 83.25 124 ALA A N 1
ATOM 962 C CA . ALA A 1 124 ? 18.115 -3.993 -11.831 1.00 83.25 124 ALA A CA 1
ATOM 963 C C . ALA A 1 124 ? 17.884 -4.261 -13.331 1.00 83.25 124 ALA A C 1
ATOM 965 O O . ALA A 1 124 ? 18.819 -4.657 -14.037 1.00 83.25 124 ALA A O 1
ATOM 966 N N . TRP A 1 125 ? 16.668 -4.042 -13.850 1.00 76.81 125 TRP A N 1
ATOM 967 C CA . TRP A 1 125 ? 16.375 -4.228 -15.265 1.00 76.81 125 TRP A CA 1
ATOM 968 C C . TRP A 1 125 ? 17.234 -3.303 -16.127 1.00 76.81 125 TRP A C 1
ATOM 970 O O . TRP A 1 125 ? 17.180 -2.077 -16.027 1.00 76.81 125 TRP A O 1
ATOM 980 N N . ARG A 1 126 ? 17.996 -3.903 -17.043 1.00 75.56 126 ARG A N 1
ATOM 981 C CA . ARG A 1 126 ? 18.729 -3.175 -18.076 1.00 75.56 126 ARG A CA 1
ATOM 982 C C . ARG A 1 126 ? 18.112 -3.471 -19.439 1.00 75.56 126 ARG A C 1
ATOM 984 O O . ARG A 1 126 ? 17.942 -4.646 -19.777 1.00 75.56 126 ARG A O 1
ATOM 991 N N . PRO A 1 127 ? 17.816 -2.447 -20.258 1.00 69.31 127 PRO A N 1
ATOM 992 C CA . PRO A 1 127 ? 17.471 -2.679 -21.648 1.00 69.31 127 PRO A CA 1
ATOM 993 C C . PRO A 1 127 ? 18.667 -3.330 -22.346 1.00 69.31 127 PRO A C 1
ATOM 995 O O . PRO A 1 127 ? 19.789 -2.826 -22.289 1.00 69.31 127 PRO A O 1
ATOM 998 N N . THR A 1 128 ? 18.442 -4.465 -23.003 1.00 74.25 128 THR A N 1
ATOM 999 C CA . THR A 1 128 ? 19.477 -5.133 -23.792 1.00 74.25 128 THR A CA 1
ATOM 1000 C C . THR A 1 128 ? 19.847 -4.246 -24.984 1.00 74.25 128 THR A C 1
ATOM 1002 O 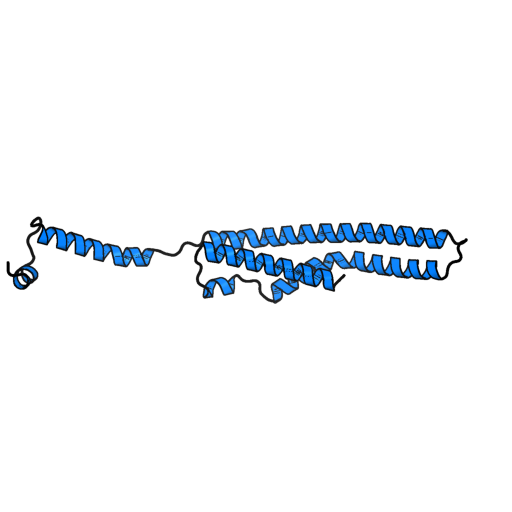O . THR A 1 128 ? 19.087 -4.150 -25.943 1.00 74.25 128 THR A O 1
ATOM 1005 N N . LEU A 1 129 ? 21.015 -3.597 -24.931 1.00 76.81 129 LEU A N 1
ATOM 1006 C CA . LEU A 1 129 ? 21.556 -2.771 -26.026 1.00 76.81 129 LEU A CA 1
ATOM 1007 C C . LEU A 1 129 ? 22.273 -3.597 -27.105 1.00 76.81 129 LEU A C 1
ATOM 1009 O O . LEU A 1 129 ? 22.664 -3.062 -28.137 1.00 76.81 129 LEU A O 1
ATOM 1013 N N . TRP A 1 130 ? 22.420 -4.906 -26.892 1.00 79.56 130 TRP A N 1
ATOM 1014 C CA . TRP A 1 130 ? 23.048 -5.845 -27.823 1.00 79.56 130 TRP A CA 1
ATOM 1015 C C . TRP A 1 130 ? 22.607 -5.709 -29.295 1.00 79.56 130 TRP A C 1
ATOM 1017 O O . TRP A 1 130 ? 23.492 -5.639 -30.143 1.00 79.56 130 TRP A O 1
ATOM 1027 N N . PRO A 1 131 ? 21.307 -5.584 -29.646 1.00 79.94 131 PRO A N 1
ATOM 1028 C CA . PRO A 1 131 ? 20.907 -5.421 -31.046 1.00 79.94 131 PRO A CA 1
ATOM 1029 C C . PRO A 1 131 ? 21.451 -4.138 -31.685 1.00 79.94 131 PRO A C 1
ATOM 1031 O O . PRO A 1 131 ? 21.735 -4.133 -32.878 1.00 79.94 131 PRO A O 1
ATOM 1034 N N . ILE A 1 132 ? 21.645 -3.067 -30.906 1.00 84.88 132 ILE A N 1
ATOM 1035 C CA . ILE A 1 132 ? 22.270 -1.841 -31.411 1.00 84.88 132 ILE A CA 1
ATOM 1036 C C . ILE A 1 132 ? 23.718 -2.144 -31.775 1.00 84.88 132 ILE A C 1
ATOM 1038 O O . ILE A 1 132 ? 24.110 -1.856 -32.896 1.00 84.88 132 ILE A O 1
ATOM 1042 N N . PHE A 1 133 ? 24.482 -2.780 -30.882 1.00 86.06 133 PHE A N 1
ATOM 1043 C CA . PHE A 1 133 ? 25.871 -3.155 -31.162 1.00 86.06 133 PHE A CA 1
ATOM 1044 C C . PHE A 1 133 ? 25.985 -4.085 -32.375 1.00 86.06 133 PHE A C 1
ATOM 1046 O O . PHE A 1 133 ? 26.793 -3.827 -33.257 1.00 86.06 133 PHE A O 1
ATOM 1053 N N . VAL A 1 134 ? 25.123 -5.099 -32.483 1.00 88.81 134 VAL A N 1
ATOM 1054 C CA . VAL A 1 134 ? 25.119 -6.039 -33.619 1.00 88.81 134 VAL A CA 1
ATOM 1055 C C . VAL A 1 134 ? 24.908 -5.342 -34.962 1.00 88.81 134 VAL A C 1
ATOM 1057 O O . VAL A 1 134 ? 25.481 -5.773 -35.955 1.00 88.81 134 VAL A O 1
ATOM 1060 N N . ILE A 1 135 ? 24.115 -4.271 -35.006 1.00 89.44 135 ILE A N 1
ATOM 1061 C CA . ILE A 1 135 ? 23.878 -3.500 -36.234 1.00 89.44 135 ILE A CA 1
ATOM 1062 C C . ILE A 1 135 ? 24.983 -2.457 -36.453 1.00 89.44 135 ILE A C 1
ATOM 1064 O O . ILE A 1 135 ? 25.452 -2.272 -37.575 1.00 89.44 135 ILE A O 1
ATOM 1068 N N . TRP A 1 136 ? 25.421 -1.778 -35.391 1.00 88.94 136 TRP A N 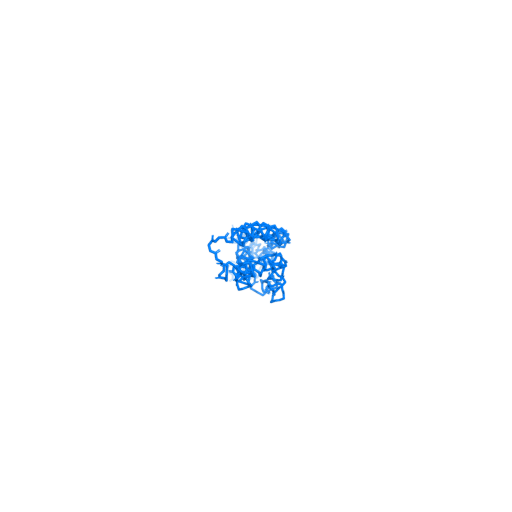1
ATOM 1069 C CA . TRP A 1 136 ? 26.400 -0.695 -35.486 1.00 88.94 136 TRP A CA 1
ATOM 1070 C C . TRP A 1 136 ? 27.807 -1.192 -35.802 1.00 88.94 136 TRP A C 1
ATOM 1072 O O . TRP A 1 136 ? 28.513 -0.538 -36.560 1.00 88.94 136 TRP A O 1
ATOM 1082 N N . THR A 1 137 ? 28.228 -2.337 -35.261 1.00 90.81 137 THR A N 1
ATOM 1083 C CA . THR A 1 137 ? 29.566 -2.893 -35.502 1.00 90.81 137 THR A CA 1
ATOM 1084 C C . THR A 1 137 ? 29.845 -3.163 -36.988 1.00 90.81 137 THR A C 1
ATOM 1086 O O . THR A 1 137 ? 30.841 -2.634 -37.484 1.00 90.81 137 THR A O 1
ATOM 1089 N N . PRO A 1 138 ? 29.008 -3.908 -37.742 1.00 91.38 138 PRO A N 1
ATOM 1090 C CA . PRO A 1 138 ? 29.252 -4.125 -39.167 1.00 91.38 138 PRO A CA 1
ATOM 1091 C C . PRO A 1 138 ? 29.128 -2.830 -39.974 1.00 91.38 138 PRO A C 1
ATOM 1093 O O . PRO A 1 138 ? 29.901 -2.627 -40.905 1.00 91.38 138 PRO A O 1
ATOM 1096 N N . LEU A 1 139 ? 28.214 -1.927 -39.600 1.00 91.00 139 LEU A N 1
ATOM 1097 C CA . LEU A 1 139 ? 28.062 -0.637 -40.271 1.00 91.00 139 LEU A CA 1
ATOM 1098 C C . LEU A 1 139 ? 29.304 0.248 -40.095 1.00 91.00 139 LEU A C 1
ATOM 1100 O O . LEU A 1 139 ? 29.818 0.784 -41.072 1.00 91.00 139 LEU A O 1
ATOM 1104 N N . ALA A 1 140 ? 29.816 0.372 -38.869 1.00 88.31 140 ALA A N 1
ATOM 1105 C CA . ALA A 1 140 ? 31.050 1.098 -38.589 1.00 88.31 140 ALA A CA 1
ATOM 1106 C C . ALA A 1 140 ? 32.236 0.472 -39.323 1.00 88.31 140 ALA A C 1
ATOM 1108 O O . ALA A 1 140 ? 33.033 1.193 -39.914 1.00 88.31 140 ALA A O 1
ATOM 1109 N N . MET A 1 141 ? 32.329 -0.860 -39.337 1.00 92.38 141 MET A N 1
ATOM 1110 C CA . MET A 1 141 ? 33.393 -1.566 -40.047 1.00 92.38 141 MET A CA 1
ATOM 1111 C C . MET A 1 141 ? 33.345 -1.289 -41.554 1.00 92.38 141 MET A C 1
ATOM 1113 O O . MET A 1 141 ? 34.380 -1.009 -42.155 1.00 92.38 141 MET A O 1
ATOM 1117 N N . LEU A 1 142 ? 32.148 -1.288 -42.148 1.00 89.19 142 LEU A N 1
ATOM 1118 C CA . LEU A 1 142 ? 31.945 -0.947 -43.554 1.00 89.19 142 LEU A CA 1
ATOM 1119 C C . LEU A 1 142 ? 32.318 0.513 -43.847 1.00 89.19 142 LEU A C 1
ATOM 1121 O O . LEU A 1 142 ? 32.995 0.776 -44.834 1.00 89.19 142 LEU A O 1
ATOM 1125 N N . LEU A 1 143 ? 31.916 1.456 -42.989 1.00 90.62 143 LEU A N 1
ATOM 1126 C CA . LEU A 1 143 ? 32.242 2.877 -43.144 1.00 90.62 143 LEU A CA 1
ATOM 1127 C C . LEU A 1 143 ? 33.744 3.146 -43.011 1.00 90.62 143 LEU A C 1
ATOM 1129 O O . LEU A 1 143 ? 34.292 3.919 -43.793 1.00 90.62 143 LEU A O 1
ATOM 1133 N N . ILE A 1 144 ? 34.417 2.492 -42.061 1.00 90.19 144 ILE A N 1
ATOM 1134 C CA . ILE A 1 144 ? 35.874 2.576 -41.893 1.00 90.19 144 ILE A CA 1
ATOM 1135 C C . ILE A 1 144 ? 36.577 2.016 -43.131 1.00 90.19 144 ILE A C 1
ATOM 1137 O O . ILE A 1 144 ? 37.470 2.663 -43.672 1.00 90.19 144 ILE A O 1
ATOM 1141 N N . TRP A 1 145 ? 36.154 0.842 -43.607 1.00 89.00 145 TRP A N 1
ATOM 1142 C CA . TRP A 1 145 ? 36.698 0.223 -44.816 1.00 89.00 145 TRP A CA 1
ATOM 1143 C C . TRP A 1 145 ? 36.526 1.124 -46.045 1.00 89.00 145 TRP A C 1
ATOM 1145 O O . TRP A 1 145 ? 37.478 1.345 -46.793 1.00 89.00 145 TRP A O 1
ATOM 1155 N N . LEU A 1 146 ? 35.340 1.713 -46.207 1.00 83.38 146 LEU A N 1
ATOM 1156 C CA . LEU A 1 146 ? 35.043 2.644 -47.290 1.00 83.38 146 LEU A CA 1
ATOM 1157 C C . LEU A 1 146 ? 35.905 3.914 -47.187 1.00 83.38 146 LEU A C 1
ATOM 1159 O O . LEU A 1 146 ? 36.492 4.339 -48.178 1.00 83.38 146 LEU A O 1
ATOM 1163 N N . GLY A 1 147 ? 36.043 4.485 -45.987 1.00 84.75 147 GLY A N 1
ATOM 1164 C CA . GLY A 1 147 ? 36.898 5.647 -45.735 1.00 84.75 147 GLY A CA 1
ATOM 1165 C C . GLY A 1 147 ? 38.379 5.381 -46.018 1.00 84.75 147 GLY A C 1
ATOM 1166 O O . GLY A 1 147 ? 39.054 6.243 -46.572 1.00 84.75 147 GLY A O 1
ATOM 1167 N N . LEU A 1 148 ? 38.879 4.180 -45.711 1.00 87.00 148 LEU A N 1
ATOM 1168 C CA . LEU A 1 148 ? 40.251 3.768 -46.033 1.00 87.00 148 LEU A CA 1
ATOM 1169 C C . LEU A 1 148 ? 40.494 3.668 -47.544 1.00 87.00 148 LEU A C 1
ATOM 1171 O O . LEU A 1 148 ? 41.567 4.053 -48.008 1.00 87.00 148 LEU A O 1
ATOM 1175 N N . ILE A 1 149 ? 39.511 3.183 -48.307 1.00 81.00 149 ILE A N 1
ATOM 1176 C CA . ILE A 1 149 ? 39.595 3.124 -49.772 1.00 81.00 149 ILE A CA 1
ATOM 1177 C C . ILE A 1 149 ? 39.566 4.532 -50.372 1.00 81.00 149 ILE A C 1
ATOM 1179 O O . ILE A 1 149 ? 40.442 4.869 -51.164 1.00 81.00 149 ILE A O 1
ATOM 1183 N N . LEU A 1 150 ? 38.605 5.377 -49.974 1.00 78.06 150 LEU A N 1
ATOM 1184 C CA . LEU A 1 150 ? 38.506 6.750 -50.491 1.00 78.06 150 LEU A CA 1
ATOM 1185 C C . LEU A 1 150 ? 39.698 7.622 -50.072 1.00 78.06 150 LEU A C 1
ATOM 1187 O O . LEU A 1 150 ? 40.094 8.512 -50.818 1.00 78.06 150 LEU A O 1
ATOM 1191 N N . GLY A 1 151 ? 40.275 7.372 -48.895 1.00 81.81 151 GLY A N 1
ATOM 1192 C CA . GLY A 1 151 ? 41.478 8.053 -48.414 1.00 81.81 151 GLY A CA 1
ATOM 1193 C C . GLY A 1 151 ? 42.778 7.584 -49.078 1.00 81.81 151 GLY A C 1
ATOM 1194 O O . GLY A 1 151 ? 43.828 8.147 -48.786 1.00 81.81 151 GLY A O 1
ATOM 1195 N N . GLY A 1 152 ? 42.733 6.561 -49.942 1.00 78.62 152 GLY A N 1
ATOM 1196 C CA . GLY A 1 152 ? 43.902 6.036 -50.656 1.00 78.62 152 GLY A CA 1
ATOM 1197 C C . GLY A 1 152 ? 44.830 5.147 -49.818 1.00 78.62 152 GLY A C 1
ATOM 1198 O O . GLY A 1 152 ? 45.928 4.823 -50.261 1.00 78.62 152 GLY A O 1
ATOM 1199 N N . TYR A 1 153 ? 44.408 4.735 -48.620 1.00 78.31 153 TYR A N 1
ATOM 1200 C CA . TYR A 1 153 ? 45.191 3.864 -47.734 1.00 78.31 153 TYR A CA 1
ATOM 1201 C C . TYR A 1 153 ? 45.039 2.371 -48.075 1.00 78.31 153 TYR A C 1
ATOM 1203 O O . TYR A 1 153 ? 45.893 1.569 -47.700 1.00 78.31 153 TYR A O 1
ATOM 1211 N N . LEU A 1 154 ? 43.966 1.988 -48.780 1.00 79.06 154 LEU A N 1
ATOM 1212 C CA . LEU A 1 154 ? 43.728 0.632 -49.287 1.00 79.06 154 LEU A CA 1
ATOM 1213 C C . LEU A 1 154 ? 43.405 0.662 -50.790 1.00 79.06 154 LEU A C 1
ATOM 1215 O O . LEU A 1 154 ? 42.686 1.559 -51.231 1.00 79.06 154 LEU A O 1
ATOM 1219 N N . PRO A 1 155 ? 43.871 -0.326 -51.580 1.00 74.00 155 PRO A N 1
ATOM 1220 C CA . PRO A 1 155 ? 43.483 -0.437 -52.980 1.00 74.00 155 PRO A CA 1
ATOM 1221 C C . PRO A 1 155 ? 41.982 -0.732 -53.096 1.00 74.00 155 PRO A C 1
ATOM 1223 O O . PRO A 1 155 ? 41.460 -1.639 -52.441 1.00 74.00 155 PRO A O 1
ATOM 1226 N N . ALA A 1 156 ? 41.287 0.030 -53.943 1.00 72.06 156 ALA A N 1
ATOM 1227 C CA . ALA A 1 156 ? 39.877 -0.201 -54.226 1.00 72.06 156 ALA A CA 1
ATOM 1228 C C . ALA A 1 156 ? 39.695 -1.562 -54.926 1.00 72.06 156 ALA A C 1
ATOM 1230 O O . ALA A 1 156 ? 40.420 -1.868 -55.877 1.00 72.06 156 ALA A O 1
ATOM 1231 N N . PRO A 1 157 ? 38.730 -2.396 -54.505 1.00 74.94 157 PRO A N 1
ATOM 1232 C CA . PRO A 1 157 ? 38.431 -3.626 -55.222 1.00 74.94 157 PRO A CA 1
ATOM 1233 C C . PRO A 1 157 ? 37.874 -3.320 -56.623 1.00 74.94 157 PRO A C 1
ATOM 1235 O O . PRO A 1 157 ? 37.150 -2.345 -56.819 1.00 74.94 157 PRO A O 1
ATOM 1238 N N . ALA A 1 158 ? 38.189 -4.182 -57.595 1.00 72.62 158 ALA A N 1
ATOM 1239 C CA . ALA A 1 158 ? 37.997 -3.923 -59.029 1.00 72.62 158 ALA A CA 1
ATOM 1240 C C . ALA A 1 158 ? 36.558 -3.546 -59.438 1.00 72.62 158 ALA A C 1
ATOM 1242 O O . ALA A 1 158 ? 36.361 -2.738 -60.340 1.00 72.62 158 ALA A O 1
ATOM 1243 N N . TRP A 1 159 ? 35.549 -4.091 -58.756 1.00 75.31 159 TRP A N 1
ATOM 1244 C CA . TRP A 1 159 ? 34.141 -3.776 -59.012 1.00 75.31 159 TRP A CA 1
ATOM 1245 C C . TRP A 1 159 ? 33.750 -2.359 -58.559 1.00 75.31 159 TRP A C 1
ATOM 1247 O O . TRP A 1 159 ? 32.911 -1.730 -59.193 1.00 75.31 159 TRP A O 1
ATOM 1257 N N . LEU A 1 160 ? 34.371 -1.842 -57.494 1.00 66.62 160 LEU A N 1
ATOM 1258 C CA . LEU A 1 160 ? 34.094 -0.513 -56.941 1.00 66.62 160 LEU A CA 1
ATOM 1259 C C . LEU A 1 160 ? 34.878 0.572 -57.696 1.00 66.62 160 LEU A C 1
ATOM 1261 O O . LEU A 1 160 ? 34.351 1.655 -57.937 1.00 66.62 160 LEU A O 1
ATOM 1265 N N . ALA A 1 161 ? 36.094 0.249 -58.146 1.00 64.25 161 ALA A N 1
ATOM 1266 C CA . ALA A 1 161 ? 36.873 1.093 -59.055 1.00 64.25 161 ALA A CA 1
ATOM 1267 C C . ALA A 1 161 ? 36.138 1.319 -60.390 1.00 64.25 161 ALA A C 1
ATOM 1269 O O . ALA A 1 161 ? 35.944 2.461 -60.803 1.00 64.25 161 ALA A O 1
ATOM 1270 N N . ALA A 1 162 ? 35.602 0.244 -60.986 1.00 68.69 162 ALA A N 1
ATOM 1271 C CA . ALA A 1 162 ? 34.831 0.306 -62.230 1.00 68.69 162 ALA A CA 1
ATOM 1272 C C . ALA A 1 162 ? 33.567 1.185 -62.139 1.00 68.69 162 ALA A C 1
ATOM 1274 O O . ALA A 1 162 ? 33.098 1.698 -63.152 1.00 68.69 162 ALA A O 1
ATOM 1275 N N . GLN A 1 163 ? 33.007 1.357 -60.937 1.00 69.12 163 GLN A N 1
ATOM 1276 C CA . GLN A 1 163 ? 31.756 2.081 -60.708 1.00 69.12 163 GLN A CA 1
ATOM 1277 C C . GLN A 1 163 ? 31.972 3.547 -60.290 1.00 69.12 163 GLN A C 1
ATOM 1279 O O . GLN A 1 163 ? 31.078 4.369 -60.481 1.00 69.12 163 GLN A O 1
ATOM 1284 N N . LEU A 1 164 ? 33.150 3.879 -59.745 1.00 64.25 164 LEU A N 1
ATOM 1285 C CA . LEU A 1 164 ? 33.534 5.234 -59.323 1.00 64.25 164 LEU A CA 1
ATOM 1286 C C . LEU A 1 164 ? 34.403 5.985 -60.348 1.00 64.25 164 LEU A C 1
ATOM 1288 O O . LEU A 1 164 ? 34.659 7.170 -60.153 1.00 64.25 164 LEU A O 1
ATOM 1292 N N . GLY A 1 165 ? 34.810 5.336 -61.445 1.00 58.38 165 GLY A N 1
ATOM 1293 C CA . GLY A 1 165 ? 35.509 5.985 -62.562 1.00 58.38 165 GLY A CA 1
ATOM 1294 C C . GLY A 1 165 ? 36.992 6.279 -62.311 1.00 58.38 165 GLY A C 1
ATOM 1295 O O . GLY A 1 165 ? 37.517 7.226 -62.895 1.00 58.38 165 GLY A O 1
ATOM 1296 N N . PHE A 1 166 ? 37.635 5.491 -61.442 1.00 53.69 166 PHE A N 1
ATOM 1297 C CA . PHE A 1 166 ? 39.094 5.459 -61.277 1.00 53.69 166 PHE A CA 1
ATOM 1298 C C . PHE A 1 166 ? 39.745 4.465 -62.241 1.00 53.69 166 PHE A C 1
ATOM 1300 O O . PHE A 1 166 ? 39.118 3.415 -62.516 1.00 53.69 166 PHE A O 1
#

Sequence (166 aa):
WEHAVRRAGARVADALDAEVTRTARQVRLPRRRLRRHLLTSTEKRAIAARLGAGGATFVAALDALEAAAGRVVDASVLEKDAHAEWQEALRTVARRLEAAWLALETEVDEERARWTPEIDALAAWRPTLWPIFVIWTPLAMLLIWLGLILGGYLPAPAWLAAQLGF

Secondary structure (DSSP, 8-state):
-HHHHHHHHHHHHHHHHHHHHHHHHHTT--HHHHTTTSPPHHHHHHHHHHHHHTTHHHHHHHHHHHHHHHHHHHS-TT-HHHHHHHHHHHHHHHHHHHHHHHHHHHHHHHHHHHHHHHHHHHHT-----HHHHHHHHHHHHHHHHHHHHHTTSSPPPHHHHHHHT-

pLDDT: mean 78.52, std 7.01, range [53.69, 92.38]

Foldseek 3Di:
DLVVLLVVLVVLLVVLLVLLVVLCVVQVPDPVVSVVLRDDPVNSVVSSVQLCVLCPQLVVLVVQLVVLVVVVVVDDPVPVVSVVSNVVSVVSNVVSVVSSVVSNVVSSVVVVVVCVVVSVVSNPDHDPCVVVCVVVVVVVVVVVVVCCCVVVVDPDPPVVCVVVVD